Protein AF-A0A6L3XNY4-F1 (afdb_monomer_lite)

Radius of gyration: 24.45 Å; chains: 1; bounding box: 62×30×66 Å

Foldseek 3Di:
DDPPDDDDDPVQDWAFLLVAAWDKDDDADDDDDDADPVPRHGDDDPDDQDFIWTPGPDPLDHTDTDVQWHWHADPPPRTIFIWHADPVVRDTDGDTGGNVVSVVVVCVVPPPVVVVVVVVVVVVVVVVVCVVVVPDD

Organism: NCBI:txid158836

Structure (mmCIF, N/CA/C/O backbone):
data_AF-A0A6L3XNY4-F1
#
_entry.id   AF-A0A6L3XNY4-F1
#
loop_
_atom_site.group_PDB
_atom_site.id
_atom_site.type_symbol
_atom_site.label_atom_id
_atom_site.label_alt_id
_atom_site.label_comp_id
_atom_site.label_asym_id
_atom_site.label_entity_id
_atom_site.label_seq_id
_atom_site.pdbx_PDB_ins_code
_atom_site.Cartn_x
_atom_site.Cartn_y
_atom_site.Cartn_z
_atom_site.occupancy
_atom_site.B_iso_or_equiv
_atom_site.auth_seq_id
_atom_site.auth_comp_id
_atom_site.auth_asym_id
_atom_site.auth_atom_id
_atom_site.pdbx_PDB_model_num
ATOM 1 N N . SER A 1 1 ? -35.711 -2.858 26.129 1.00 48.03 1 SER A N 1
ATOM 2 C CA . SER A 1 1 ? -35.248 -2.865 24.731 1.00 48.03 1 SER A CA 1
ATOM 3 C C . SER A 1 1 ? -33.804 -3.311 24.715 1.00 48.03 1 SER A C 1
ATOM 5 O O . SER A 1 1 ? -32.953 -2.582 25.210 1.00 48.03 1 SER A O 1
ATOM 7 N N . GLN A 1 2 ? -33.552 -4.543 24.286 1.00 45.06 2 GLN A N 1
ATOM 8 C CA . GLN A 1 2 ? -32.208 -5.102 24.184 1.00 45.06 2 GLN A CA 1
ATOM 9 C C . GLN A 1 2 ? -31.669 -4.698 22.804 1.00 45.06 2 GLN A C 1
ATOM 11 O O . GLN A 1 2 ? -32.363 -4.828 21.798 1.00 45.06 2 GLN A O 1
ATOM 16 N N . LEU A 1 3 ? -30.521 -4.022 22.780 1.00 52.75 3 LEU A N 1
ATOM 17 C CA . LEU A 1 3 ? -29.860 -3.633 21.535 1.00 52.75 3 LEU A CA 1
ATOM 18 C C . LEU A 1 3 ? -29.225 -4.896 20.953 1.00 52.75 3 LEU A C 1
ATOM 20 O O . LEU A 1 3 ? -28.124 -5.259 21.351 1.00 52.75 3 LEU A O 1
ATOM 24 N N . ASP A 1 4 ? -29.938 -5.567 20.052 1.00 51.75 4 ASP A N 1
ATOM 25 C CA . ASP A 1 4 ? -29.515 -6.878 19.542 1.00 51.75 4 ASP A CA 1
ATOM 26 C C . ASP A 1 4 ? -28.561 -6.784 18.343 1.00 51.75 4 ASP A C 1
ATOM 28 O O . ASP A 1 4 ? -27.935 -7.774 17.975 1.00 51.75 4 ASP A O 1
ATOM 32 N N . ASN A 1 5 ? -28.425 -5.609 17.714 1.00 49.47 5 ASN A N 1
ATOM 33 C CA . ASN A 1 5 ? -27.478 -5.441 16.616 1.00 49.47 5 ASN A CA 1
ATOM 34 C C . ASN A 1 5 ? -27.009 -3.993 16.440 1.00 49.47 5 ASN A C 1
ATOM 36 O O . ASN A 1 5 ? -27.815 -3.062 16.379 1.00 49.47 5 ASN A O 1
ATOM 40 N N . PHE A 1 6 ? -25.694 -3.818 16.315 1.00 57.28 6 PHE A N 1
ATOM 41 C CA . PHE A 1 6 ? -25.040 -2.531 16.105 1.00 57.28 6 PHE A CA 1
ATOM 42 C C . PHE A 1 6 ? -24.096 -2.628 14.911 1.00 57.28 6 PHE A C 1
ATOM 44 O O . PHE A 1 6 ? -23.198 -3.464 14.881 1.00 57.28 6 PHE A O 1
ATOM 51 N N . ARG A 1 7 ? -24.304 -1.769 13.910 1.00 57.47 7 ARG A N 1
ATOM 52 C CA . ARG A 1 7 ? -23.517 -1.769 12.674 1.00 57.47 7 ARG A CA 1
ATOM 53 C C . ARG A 1 7 ? -22.712 -0.479 12.599 1.00 57.47 7 ARG A C 1
ATOM 55 O O . ARG A 1 7 ? -23.252 0.562 12.235 1.00 57.47 7 ARG A O 1
ATOM 62 N N . LEU A 1 8 ? -21.429 -0.548 12.952 1.00 61.09 8 LEU A N 1
ATOM 63 C CA . LEU A 1 8 ? -20.517 0.589 12.848 1.00 61.09 8 LEU A CA 1
ATOM 64 C C . LEU A 1 8 ? -19.732 0.528 11.531 1.00 61.09 8 LEU A C 1
ATOM 66 O O . LEU A 1 8 ? -19.120 -0.488 11.207 1.00 61.09 8 LEU A O 1
ATOM 70 N N . TRP A 1 9 ? -19.742 1.618 10.761 1.00 61.66 9 TRP A N 1
ATOM 71 C CA . TRP A 1 9 ? -18.920 1.745 9.558 1.00 61.66 9 TRP A CA 1
ATOM 72 C C . TRP A 1 9 ? -17.696 2.613 9.845 1.00 61.66 9 TRP A C 1
ATOM 74 O O . TRP A 1 9 ? -17.814 3.808 10.093 1.00 61.66 9 TRP A O 1
ATOM 84 N N . PHE A 1 10 ? -16.511 2.007 9.792 1.00 64.12 10 PHE A N 1
ATOM 85 C CA . PHE A 1 10 ? -15.246 2.657 10.150 1.00 64.12 10 PHE A CA 1
ATOM 86 C C . PHE A 1 10 ? -14.551 3.382 8.981 1.00 64.12 10 PHE A C 1
ATOM 88 O O . PHE A 1 10 ? -13.445 3.887 9.149 1.00 64.12 10 PHE A O 1
ATOM 95 N N . GLY A 1 11 ? -15.143 3.406 7.778 1.00 63.53 11 GLY A N 1
ATOM 96 C CA . GLY A 1 11 ? -14.507 4.018 6.600 1.00 63.53 11 GLY A CA 1
ATOM 97 C C . GLY A 1 11 ? -13.170 3.368 6.204 1.00 63.53 11 GLY A C 1
ATOM 98 O O . GLY A 1 11 ? -12.302 4.032 5.637 1.00 63.53 11 GLY A O 1
ATOM 99 N N . LEU A 1 12 ? -12.988 2.082 6.528 1.00 70.44 12 LEU A N 1
ATOM 100 C CA . LEU A 1 12 ? -11.756 1.322 6.298 1.00 70.44 12 LEU A CA 1
ATOM 101 C C . LEU A 1 12 ? -11.624 0.952 4.816 1.00 70.44 12 LEU A C 1
ATOM 103 O O . LEU A 1 12 ? -11.903 -0.169 4.403 1.00 70.44 12 LEU A O 1
ATOM 107 N N . ASN A 1 13 ? -11.235 1.931 4.008 1.00 81.81 13 ASN A N 1
ATOM 108 C CA . ASN A 1 13 ? -10.884 1.722 2.610 1.00 81.81 13 ASN A CA 1
ATOM 109 C C . ASN A 1 13 ? -9.467 1.154 2.491 1.00 81.81 13 ASN A C 1
ATOM 111 O O . ASN A 1 13 ? -8.639 1.314 3.391 1.00 81.81 13 ASN A O 1
ATOM 115 N N . ALA A 1 14 ? -9.162 0.557 1.339 1.00 88.12 14 ALA A N 1
ATOM 116 C CA . ALA A 1 14 ? -7.799 0.161 1.024 1.00 88.12 14 ALA A CA 1
ATOM 117 C C . ALA A 1 14 ? -6.855 1.376 1.106 1.00 88.12 14 ALA A C 1
ATOM 119 O O . ALA A 1 14 ? -7.126 2.445 0.553 1.00 88.12 14 ALA A O 1
ATOM 120 N N . ILE A 1 15 ? -5.738 1.210 1.817 1.00 91.00 15 ILE A N 1
ATOM 121 C CA . ILE A 1 15 ? -4.754 2.273 2.036 1.00 91.00 15 ILE A CA 1
ATOM 122 C C . ILE A 1 15 ? -3.549 2.038 1.137 1.00 91.00 15 ILE A C 1
ATOM 124 O O . ILE A 1 15 ? -3.056 0.921 0.979 1.00 91.00 15 ILE A O 1
ATOM 128 N N . LYS A 1 16 ? -3.017 3.116 0.568 1.00 93.50 16 LYS A N 1
ATOM 129 C CA . LYS A 1 16 ? -1.801 3.065 -0.241 1.00 93.50 16 LYS A CA 1
ATOM 130 C C . LYS A 1 16 ? -0.605 2.629 0.594 1.00 93.50 16 LYS A C 1
ATOM 132 O O . LYS A 1 16 ? -0.401 3.096 1.712 1.00 93.50 16 LYS A O 1
ATOM 137 N N . VAL A 1 17 ? 0.275 1.825 0.003 1.00 94.25 17 VAL A N 1
ATOM 138 C CA . VAL A 1 17 ? 1.474 1.302 0.686 1.00 94.25 17 VAL A CA 1
ATOM 139 C C . VAL A 1 17 ? 2.342 2.412 1.292 1.00 94.25 17 VAL A C 1
ATOM 141 O O . VAL A 1 17 ? 2.913 2.229 2.362 1.00 94.25 17 VAL A O 1
ATOM 144 N N . LYS A 1 18 ? 2.431 3.578 0.638 1.00 93.62 18 LYS A N 1
ATOM 145 C CA . LYS A 1 18 ? 3.208 4.725 1.136 1.00 93.62 18 LYS A CA 1
ATOM 146 C C . LYS A 1 18 ? 2.687 5.288 2.463 1.00 93.62 18 LYS A C 1
ATOM 148 O O . LYS A 1 18 ? 3.467 5.886 3.199 1.00 93.62 18 LYS A O 1
ATOM 153 N N . ASP A 1 19 ? 1.394 5.136 2.738 1.00 92.44 19 ASP A N 1
ATOM 154 C CA . ASP A 1 19 ? 0.722 5.721 3.900 1.00 92.44 19 ASP A CA 1
ATOM 155 C C . ASP A 1 19 ? 0.739 4.769 5.102 1.00 92.44 19 ASP A C 1
ATOM 157 O O . ASP A 1 19 ? 0.603 5.202 6.245 1.00 92.44 19 ASP A O 1
ATOM 161 N N . LEU A 1 20 ? 1.031 3.488 4.864 1.00 92.06 20 LEU A N 1
ATOM 162 C CA . LEU A 1 20 ? 1.238 2.495 5.908 1.00 92.06 20 LEU A CA 1
ATOM 163 C C . LEU A 1 20 ? 2.664 2.541 6.471 1.00 92.06 20 LEU A C 1
ATOM 165 O O . LEU A 1 20 ? 3.655 2.718 5.759 1.00 92.06 20 LEU A O 1
ATOM 169 N N . LYS A 1 21 ? 2.787 2.314 7.783 1.00 93.62 21 LYS A N 1
ATOM 170 C CA . LYS A 1 21 ? 4.091 2.172 8.442 1.00 93.62 21 LYS A CA 1
ATOM 171 C C . LYS A 1 21 ? 4.671 0.783 8.174 1.00 93.62 21 LYS A C 1
ATOM 173 O O . LYS A 1 21 ? 4.101 -0.234 8.564 1.00 93.62 21 LYS A O 1
ATOM 178 N N . GLY A 1 22 ? 5.853 0.744 7.571 1.00 94.56 22 GLY A N 1
ATOM 179 C CA . GLY A 1 22 ? 6.563 -0.496 7.279 1.00 94.56 22 GLY A CA 1
ATOM 180 C C . GLY A 1 22 ? 7.785 -0.269 6.399 1.00 94.56 22 GLY A C 1
ATOM 181 O O . GLY A 1 22 ? 8.240 0.861 6.206 1.00 94.56 22 GLY A O 1
ATOM 182 N N . ARG A 1 23 ? 8.316 -1.360 5.854 1.00 95.00 23 ARG A N 1
ATOM 183 C CA . ARG A 1 23 ? 9.457 -1.380 4.943 1.00 95.00 23 ARG A CA 1
ATOM 184 C C . ARG A 1 23 ? 9.005 -1.796 3.549 1.00 95.00 23 ARG A C 1
ATOM 186 O O . ARG A 1 23 ? 8.395 -2.842 3.374 1.00 95.00 23 ARG A O 1
ATOM 193 N N . ILE A 1 24 ? 9.364 -1.000 2.544 1.00 94.56 24 ILE A N 1
ATOM 194 C CA . ILE A 1 24 ? 9.209 -1.374 1.133 1.00 94.56 24 ILE A CA 1
ATOM 195 C C . ILE A 1 24 ? 10.477 -2.103 0.674 1.00 94.56 24 ILE A C 1
ATOM 197 O O . ILE A 1 24 ? 11.594 -1.585 0.816 1.00 94.56 24 ILE A O 1
ATOM 201 N N . ASN A 1 25 ? 10.297 -3.290 0.106 1.00 91.19 25 ASN A N 1
ATOM 202 C CA . ASN A 1 25 ? 11.351 -4.164 -0.401 1.00 91.19 25 ASN A CA 1
ATOM 203 C C . ASN A 1 25 ? 11.459 -4.029 -1.928 1.00 91.19 25 ASN A C 1
ATOM 205 O O . ASN A 1 25 ? 10.454 -3.851 -2.614 1.00 91.19 25 ASN A O 1
ATOM 209 N N . GLY A 1 26 ? 12.686 -4.093 -2.451 1.00 86.56 26 GLY A N 1
ATOM 210 C CA . GLY A 1 26 ? 13.003 -3.861 -3.867 1.00 86.56 26 GLY A CA 1
ATOM 211 C C . GLY A 1 26 ? 13.757 -2.549 -4.108 1.00 86.56 26 GLY A C 1
ATOM 212 O O . GLY A 1 26 ? 13.959 -1.751 -3.188 1.00 86.56 26 GLY A O 1
ATOM 213 N N . ARG A 1 27 ? 14.205 -2.303 -5.340 1.00 82.31 27 ARG A N 1
ATOM 214 C CA . ARG A 1 27 ? 15.023 -1.124 -5.681 1.00 82.31 27 ARG A CA 1
ATOM 215 C C . ARG A 1 27 ? 14.235 -0.116 -6.510 1.00 82.31 27 ARG A C 1
ATOM 217 O O . ARG A 1 27 ? 13.531 -0.489 -7.441 1.00 82.31 27 ARG A O 1
ATOM 224 N N . VAL A 1 28 ? 14.389 1.172 -6.183 1.00 84.50 28 VAL A N 1
ATOM 225 C CA . VAL A 1 28 ? 13.919 2.246 -7.071 1.00 84.50 28 VAL A CA 1
ATOM 226 C C . VAL A 1 28 ? 14.774 2.197 -8.326 1.00 84.50 28 VAL A C 1
ATOM 228 O O . VAL A 1 28 ? 16.002 2.246 -8.240 1.00 84.50 28 VAL A O 1
ATOM 231 N N . ARG A 1 29 ? 14.134 2.085 -9.486 1.00 76.69 29 ARG A N 1
ATOM 232 C CA . ARG A 1 29 ? 14.863 1.987 -10.748 1.00 76.69 29 ARG A CA 1
ATOM 233 C C . ARG A 1 29 ? 15.284 3.364 -11.254 1.00 76.69 29 ARG A C 1
ATOM 235 O O . ARG A 1 29 ? 14.479 4.296 -11.210 1.00 76.69 29 ARG A O 1
ATOM 242 N N . PRO A 1 30 ? 16.519 3.497 -11.761 1.00 79.38 30 PRO A N 1
ATOM 243 C CA . PRO A 1 30 ? 16.966 4.737 -12.369 1.00 79.38 30 PRO A CA 1
ATOM 244 C C . PRO A 1 30 ? 16.198 5.013 -13.665 1.00 79.38 30 PRO A C 1
ATOM 246 O O . PRO A 1 30 ? 15.730 4.099 -14.352 1.00 79.38 30 PRO A O 1
ATOM 249 N N . HIS A 1 31 ? 16.100 6.293 -14.013 1.00 80.50 31 HIS A N 1
ATOM 250 C CA . HIS A 1 31 ? 15.524 6.711 -15.282 1.00 80.50 31 HIS A CA 1
ATOM 251 C C . HIS A 1 31 ? 16.360 6.172 -16.455 1.00 80.50 31 HIS A C 1
ATOM 253 O O . HIS A 1 31 ? 17.585 6.286 -16.472 1.00 80.50 31 HIS A O 1
ATOM 259 N N . HIS A 1 32 ? 15.698 5.579 -17.448 1.00 83.75 32 HIS A N 1
ATOM 260 C CA . HIS A 1 32 ? 16.363 5.023 -18.621 1.00 83.75 32 HIS A CA 1
ATOM 261 C C . HIS A 1 32 ? 16.800 6.125 -19.592 1.00 83.75 32 HIS A C 1
ATOM 263 O O . HIS A 1 32 ? 15.992 6.958 -19.992 1.00 83.75 32 HIS A O 1
ATOM 269 N N . THR A 1 33 ? 18.059 6.086 -20.027 1.00 88.12 33 THR A N 1
ATOM 270 C CA . THR A 1 33 ? 18.629 7.093 -20.935 1.00 88.12 33 THR A CA 1
ATOM 271 C C . THR A 1 33 ? 19.159 6.526 -22.251 1.00 88.12 33 THR A C 1
ATOM 273 O O . THR A 1 33 ? 19.668 7.295 -23.064 1.00 88.12 33 THR A O 1
ATOM 276 N N . ARG A 1 34 ? 19.058 5.209 -22.500 1.00 88.62 34 ARG A N 1
ATOM 277 C CA . ARG A 1 34 ? 19.663 4.630 -23.711 1.00 88.62 34 ARG A CA 1
ATOM 278 C C . ARG A 1 34 ? 18.880 5.042 -24.951 1.00 88.62 34 ARG A C 1
ATOM 28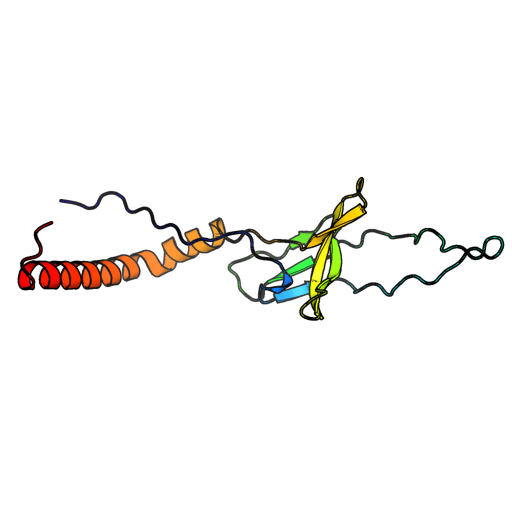0 O O . ARG A 1 34 ? 17.648 5.058 -24.972 1.00 88.62 34 ARG A O 1
ATOM 287 N N . ARG A 1 35 ? 19.633 5.336 -26.001 1.00 92.38 35 ARG A N 1
ATOM 288 C CA . ARG A 1 35 ? 19.123 5.742 -27.304 1.00 92.38 35 ARG A CA 1
ATOM 289 C C . ARG A 1 35 ? 19.675 4.820 -28.378 1.00 92.38 35 ARG A C 1
ATOM 291 O O . ARG A 1 35 ? 20.749 4.241 -28.217 1.00 92.38 35 ARG A O 1
ATOM 298 N N . ASP A 1 36 ? 18.907 4.666 -29.440 1.00 92.56 36 ASP A N 1
ATOM 299 C CA . ASP A 1 36 ? 19.325 3.984 -30.654 1.00 92.56 36 ASP A CA 1
ATOM 300 C C . ASP A 1 36 ? 20.395 4.837 -31.343 1.00 92.56 36 ASP A C 1
ATOM 302 O O . ASP A 1 36 ? 20.212 6.042 -31.518 1.00 92.56 36 ASP A O 1
ATOM 306 N N . LYS A 1 37 ? 21.522 4.219 -31.705 1.00 92.62 37 LYS A N 1
ATOM 307 C CA . LYS A 1 37 ? 22.653 4.914 -32.333 1.00 92.62 37 LYS A CA 1
ATOM 308 C C . LYS A 1 37 ? 22.319 5.429 -33.734 1.00 92.62 37 LYS A C 1
ATOM 310 O O . LYS A 1 37 ? 22.910 6.412 -34.157 1.00 92.62 37 LYS A O 1
ATOM 315 N N . SER A 1 38 ? 21.396 4.772 -34.433 1.00 93.31 38 SER A N 1
ATOM 316 C CA . SER A 1 38 ? 21.022 5.121 -35.806 1.00 93.31 38 SER A CA 1
ATOM 317 C C . SER A 1 38 ? 19.947 6.209 -35.859 1.00 93.31 38 SER A C 1
ATOM 319 O O . SER A 1 38 ? 20.052 7.147 -36.641 1.00 93.31 38 SER A O 1
ATOM 321 N N . THR A 1 39 ? 18.929 6.121 -34.997 1.00 92.19 39 THR A N 1
ATOM 322 C CA . THR A 1 39 ? 17.767 7.027 -35.026 1.00 92.19 39 THR A CA 1
ATOM 323 C C . THR A 1 39 ? 17.796 8.115 -33.951 1.00 92.19 39 THR A C 1
ATOM 325 O O . THR A 1 39 ? 16.959 9.017 -33.966 1.00 92.19 39 THR A O 1
ATOM 328 N N . GLY A 1 40 ? 18.691 8.020 -32.960 1.00 91.25 40 GLY A N 1
ATOM 329 C CA . GLY A 1 40 ? 18.758 8.931 -31.809 1.00 91.25 40 GLY A CA 1
ATOM 330 C C . GLY A 1 40 ? 17.557 8.849 -30.850 1.00 91.25 40 GLY A C 1
ATOM 331 O O . GLY A 1 40 ? 17.534 9.527 -29.813 1.00 91.25 40 GLY A O 1
ATOM 332 N N . ARG A 1 41 ? 16.551 8.019 -31.158 1.00 91.56 41 ARG A N 1
ATOM 333 C CA . ARG A 1 41 ? 15.330 7.837 -30.358 1.00 91.56 41 ARG A CA 1
ATOM 334 C C . ARG A 1 41 ? 15.604 6.970 -29.132 1.00 91.56 41 ARG A C 1
ATOM 336 O O . ARG A 1 41 ? 16.501 6.132 -29.134 1.00 91.56 41 ARG A O 1
ATOM 343 N N . TYR A 1 42 ? 14.817 7.152 -28.073 1.00 89.75 42 TYR A N 1
ATOM 344 C CA . TYR A 1 42 ? 14.884 6.275 -26.902 1.00 89.75 42 TYR A CA 1
ATOM 345 C C . TYR A 1 42 ? 14.500 4.843 -27.277 1.00 89.75 42 TYR A C 1
ATOM 347 O O . TYR A 1 42 ? 13.455 4.618 -27.890 1.00 89.75 42 TYR A O 1
ATOM 355 N N . ILE A 1 43 ? 15.323 3.875 -26.869 1.00 88.81 43 ILE A N 1
ATOM 356 C CA . ILE A 1 43 ? 14.983 2.459 -27.036 1.00 88.81 43 ILE A CA 1
ATOM 357 C C . ILE A 1 43 ? 14.034 2.006 -25.930 1.00 88.81 43 ILE A C 1
ATOM 359 O O . ILE A 1 43 ? 13.987 2.571 -24.835 1.00 88.81 43 ILE A O 1
ATOM 363 N N . LYS A 1 44 ? 13.270 0.943 -26.196 1.00 81.75 44 LYS A N 1
ATOM 364 C CA . LYS A 1 44 ? 12.451 0.314 -25.158 1.00 81.75 44 LYS A CA 1
ATOM 365 C C . LYS A 1 44 ? 13.369 -0.203 -24.049 1.00 81.75 44 LYS A C 1
ATOM 367 O O . LYS A 1 44 ? 14.237 -1.043 -24.284 1.00 81.75 44 LYS A O 1
ATOM 372 N N . ALA A 1 45 ? 13.153 0.275 -22.827 1.00 77.12 45 ALA A N 1
ATOM 373 C CA . ALA A 1 45 ? 13.822 -0.277 -21.660 1.00 77.12 45 ALA A CA 1
ATOM 374 C C . ALA A 1 45 ? 13.419 -1.752 -21.495 1.00 77.12 45 ALA A C 1
ATOM 376 O O . ALA A 1 45 ? 12.230 -2.052 -21.374 1.00 77.12 45 ALA A O 1
ATOM 377 N N . ARG A 1 46 ? 14.396 -2.667 -21.456 1.00 70.56 46 ARG A N 1
ATOM 378 C CA . ARG A 1 46 ? 14.163 -4.040 -20.985 1.00 70.56 46 ARG A CA 1
ATOM 379 C C . ARG A 1 46 ? 13.904 -3.971 -19.483 1.00 70.56 46 ARG A C 1
ATOM 381 O O . ARG A 1 46 ? 14.816 -3.670 -18.718 1.00 70.56 46 ARG A O 1
ATOM 388 N N . ARG A 1 47 ? 12.654 -4.180 -19.078 1.00 66.62 47 ARG A N 1
ATOM 389 C CA . ARG A 1 47 ? 12.251 -4.228 -17.670 1.00 66.62 47 ARG A CA 1
ATOM 390 C C . ARG A 1 47 ? 11.983 -5.685 -17.311 1.00 66.62 47 ARG A C 1
ATOM 392 O O . ARG A 1 47 ? 11.072 -6.272 -17.876 1.00 66.62 47 ARG A O 1
ATOM 399 N N . GLN A 1 48 ? 12.760 -6.259 -16.399 1.00 64.06 48 GLN A N 1
ATOM 400 C CA . GLN A 1 48 ? 12.337 -7.471 -15.689 1.00 64.06 48 GLN A CA 1
ATOM 401 C C . GLN A 1 48 ? 11.397 -7.042 -14.566 1.00 64.06 48 GLN A C 1
ATOM 403 O O . GLN A 1 48 ? 11.722 -6.087 -13.867 1.00 64.06 48 GLN A O 1
ATOM 408 N N . ALA A 1 49 ? 10.243 -7.671 -14.387 1.00 61.47 49 ALA A N 1
ATOM 409 C CA . ALA A 1 49 ? 9.449 -7.433 -13.186 1.00 61.47 49 ALA A CA 1
ATOM 410 C C . ALA A 1 49 ? 10.243 -7.979 -11.986 1.00 61.47 49 ALA A C 1
ATOM 412 O O . ALA A 1 49 ? 10.507 -9.173 -11.908 1.00 61.47 49 ALA A O 1
ATOM 413 N N . GLU A 1 50 ? 10.709 -7.102 -11.099 1.00 66.94 50 GLU A N 1
ATOM 414 C CA . GLU A 1 50 ? 11.141 -7.527 -9.766 1.00 66.94 50 GLU A CA 1
ATOM 415 C C . GLU A 1 50 ? 9.926 -7.357 -8.873 1.00 66.94 50 GLU A C 1
ATOM 417 O O . GLU A 1 50 ? 9.422 -6.242 -8.786 1.00 66.94 50 GLU A O 1
ATOM 422 N N . ASN A 1 51 ? 9.454 -8.426 -8.236 1.00 77.69 51 ASN A N 1
ATOM 423 C CA . ASN A 1 51 ? 8.282 -8.360 -7.367 1.00 77.69 51 ASN A CA 1
ATOM 424 C C . ASN A 1 51 ? 8.570 -7.427 -6.181 1.00 77.69 51 ASN A C 1
ATOM 426 O O . ASN A 1 51 ? 9.220 -7.814 -5.206 1.00 77.69 51 ASN A O 1
ATOM 430 N N . ALA A 1 52 ? 8.117 -6.175 -6.275 1.00 91.38 52 ALA A N 1
ATOM 431 C CA . ALA A 1 52 ? 8.202 -5.225 -5.176 1.00 91.38 52 ALA A CA 1
ATOM 432 C C . ALA A 1 52 ? 7.382 -5.739 -3.986 1.00 91.38 52 ALA A C 1
ATOM 434 O O . ALA A 1 52 ? 6.307 -6.314 -4.155 1.00 91.38 52 ALA A O 1
ATOM 435 N N . GLY A 1 53 ? 7.886 -5.524 -2.773 1.00 93.62 53 GLY A N 1
ATOM 436 C CA . GLY A 1 53 ? 7.256 -6.035 -1.559 1.00 93.62 53 GLY A CA 1
ATOM 437 C C . GLY A 1 53 ? 7.010 -4.963 -0.514 1.00 93.62 53 GLY A C 1
ATOM 438 O O . GLY A 1 53 ? 7.630 -3.898 -0.529 1.00 93.62 53 GLY A O 1
ATOM 439 N N . PHE A 1 54 ? 6.132 -5.274 0.429 1.00 95.88 54 PHE A N 1
ATOM 440 C CA . PHE A 1 54 ? 5.894 -4.477 1.620 1.00 95.88 54 PHE A CA 1
ATOM 441 C C . PHE A 1 54 ? 5.860 -5.373 2.855 1.00 95.88 54 PHE A C 1
ATOM 443 O 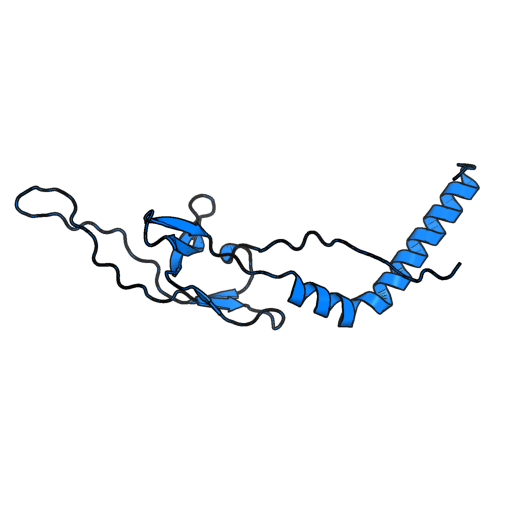O . PHE A 1 54 ? 5.129 -6.361 2.903 1.00 95.88 54 PHE A O 1
ATOM 450 N N . THR A 1 55 ? 6.652 -5.004 3.855 1.00 96.31 55 THR A N 1
ATOM 451 C CA . THR A 1 55 ? 6.686 -5.624 5.177 1.00 96.31 55 THR A CA 1
ATOM 452 C C . THR A 1 55 ? 6.150 -4.602 6.183 1.00 96.31 55 THR A C 1
ATOM 454 O O . THR A 1 55 ? 6.850 -3.625 6.466 1.00 96.31 55 THR A O 1
ATOM 457 N N . PRO A 1 56 ? 4.921 -4.760 6.696 1.00 95.75 56 PRO A N 1
ATOM 458 C CA . PRO A 1 56 ? 4.358 -3.853 7.694 1.00 95.75 56 PRO A CA 1
ATOM 459 C C . PRO A 1 56 ? 5.163 -3.896 9.000 1.00 95.75 56 PRO A C 1
ATOM 461 O O . PRO A 1 56 ? 5.830 -4.884 9.301 1.00 95.75 56 PRO A O 1
ATOM 464 N N . LYS A 1 57 ? 5.129 -2.800 9.769 1.00 95.31 57 LYS A N 1
ATOM 465 C CA . LYS A 1 57 ? 5.808 -2.735 11.077 1.00 95.31 57 LYS A CA 1
ATOM 466 C C . LYS A 1 57 ? 5.026 -3.464 12.181 1.00 95.31 57 LYS A C 1
ATOM 468 O O . LYS A 1 57 ? 5.642 -3.979 13.105 1.00 95.31 57 LYS A O 1
ATOM 473 N N . GLY A 1 58 ? 3.695 -3.434 12.114 1.00 90.12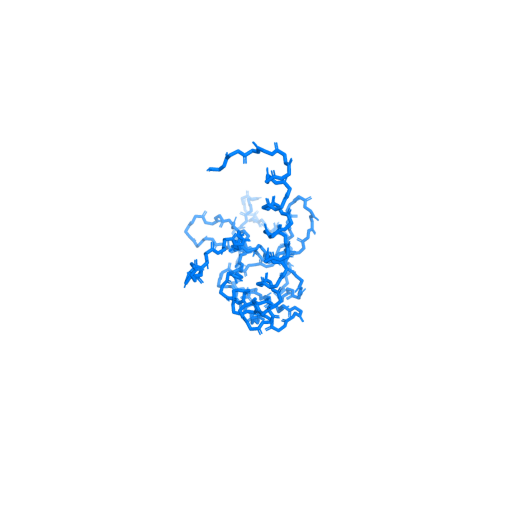 58 GLY A N 1
ATOM 474 C CA . GLY A 1 58 ? 2.809 -4.092 13.077 1.00 90.12 58 GLY A CA 1
ATOM 475 C C . GLY A 1 58 ? 2.404 -5.498 12.635 1.00 90.12 58 GLY A C 1
ATOM 476 O O . GLY A 1 58 ? 2.556 -5.842 11.465 1.00 90.12 58 GLY A O 1
ATOM 477 N N . SER A 1 59 ? 1.853 -6.275 13.568 1.00 88.69 59 SER A N 1
ATOM 478 C CA . SER A 1 59 ?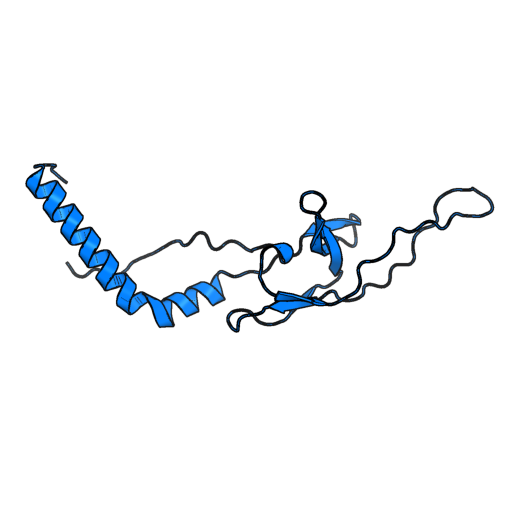 1.373 -7.649 13.351 1.00 88.69 59 SER A CA 1
ATOM 479 C C . SER A 1 59 ? 0.011 -7.739 12.658 1.00 88.69 59 SER A C 1
ATOM 481 O O . SER A 1 59 ? -0.327 -8.795 12.142 1.00 88.69 59 SER A O 1
ATOM 483 N N . LEU A 1 60 ? -0.751 -6.640 12.621 1.00 88.25 60 LEU A N 1
ATOM 484 C CA . LEU A 1 60 ? -2.100 -6.594 12.047 1.00 88.25 60 LEU A CA 1
ATOM 485 C C . LEU A 1 60 ? -2.137 -7.001 10.563 1.00 88.25 60 LEU A C 1
ATOM 487 O O . LEU A 1 60 ? -3.100 -7.587 10.090 1.00 88.25 60 LEU A O 1
ATOM 491 N N . LEU A 1 61 ? -1.095 -6.659 9.807 1.00 92.00 61 LEU A N 1
ATOM 492 C CA . LEU A 1 61 ? -1.021 -6.929 8.375 1.00 92.00 61 LEU A CA 1
ATOM 493 C C . LEU A 1 61 ? 0.106 -7.921 8.107 1.00 92.00 61 LEU A C 1
ATOM 495 O O . LEU A 1 61 ? 1.182 -7.823 8.693 1.00 92.00 61 LEU A O 1
ATOM 499 N N . SER A 1 62 ? -0.099 -8.832 7.160 1.00 92.62 62 SER A N 1
ATOM 500 C CA . SER A 1 62 ? 0.963 -9.736 6.717 1.00 92.62 62 SER A CA 1
ATOM 501 C C . SER A 1 62 ? 1.860 -9.079 5.658 1.00 92.62 62 SER A C 1
ATOM 503 O O . SER A 1 62 ? 1.373 -8.298 4.824 1.00 92.62 62 SER A O 1
ATOM 505 N N . PRO A 1 63 ? 3.169 -9.398 5.640 1.00 94.69 63 PRO A N 1
ATOM 506 C CA . PRO A 1 63 ? 4.048 -9.036 4.536 1.00 94.69 63 PRO A CA 1
ATOM 507 C C . PRO A 1 63 ? 3.506 -9.565 3.208 1.00 94.69 63 PRO A C 1
ATOM 509 O O . PRO A 1 63 ? 3.008 -10.686 3.139 1.00 94.69 63 PRO A O 1
ATOM 512 N N . ARG A 1 64 ? 3.621 -8.771 2.141 1.00 93.62 64 ARG A N 1
ATOM 513 C CA . ARG A 1 64 ? 3.132 -9.160 0.812 1.00 93.62 64 ARG A CA 1
ATOM 514 C C . ARG A 1 64 ? 4.039 -8.673 -0.304 1.00 93.62 64 ARG A C 1
ATOM 516 O O . ARG A 1 64 ? 4.797 -7.715 -0.140 1.00 93.62 64 ARG A O 1
ATOM 523 N N . THR A 1 65 ? 3.933 -9.330 -1.450 1.00 94.06 65 THR A N 1
ATOM 524 C CA . THR A 1 65 ? 4.543 -8.886 -2.705 1.00 94.06 65 THR A CA 1
ATOM 525 C C . THR A 1 65 ? 3.457 -8.455 -3.680 1.00 94.06 65 THR A C 1
ATOM 527 O O . THR A 1 65 ? 2.301 -8.851 -3.545 1.00 94.06 65 THR A O 1
ATOM 530 N N . PHE A 1 66 ? 3.819 -7.589 -4.618 1.00 91.50 66 PHE A N 1
ATOM 531 C CA . PHE A 1 66 ? 2.912 -7.066 -5.628 1.00 91.50 66 PHE A CA 1
ATOM 532 C C . PHE A 1 66 ? 3.376 -7.546 -6.996 1.00 91.50 66 PHE A C 1
ATOM 534 O O . PHE A 1 66 ? 4.478 -7.211 -7.442 1.00 91.50 66 PHE A O 1
ATOM 541 N N . GLU A 1 67 ? 2.528 -8.323 -7.660 1.00 88.31 67 GLU A N 1
ATOM 542 C CA . GLU A 1 67 ? 2.759 -8.745 -9.036 1.00 88.31 67 GLU A CA 1
ATOM 543 C C . GLU A 1 67 ? 2.824 -7.519 -9.955 1.00 88.31 67 GLU A C 1
ATOM 545 O O . GLU A 1 67 ? 2.050 -6.570 -9.802 1.00 88.31 67 GLU A O 1
ATOM 550 N N . ASN A 1 68 ? 3.791 -7.503 -10.878 1.00 86.81 68 ASN A N 1
ATOM 551 C CA . ASN A 1 68 ? 4.076 -6.345 -11.736 1.00 86.81 68 ASN A CA 1
ATOM 552 C C . ASN A 1 68 ? 4.326 -5.039 -10.948 1.00 86.81 68 ASN A C 1
ATOM 554 O O . ASN A 1 68 ? 4.170 -3.932 -11.478 1.00 86.81 68 ASN A O 1
ATOM 558 N N . GLY A 1 69 ? 4.704 -5.168 -9.673 1.00 88.56 69 GLY A N 1
ATOM 559 C CA . GLY A 1 69 ? 5.003 -4.063 -8.779 1.00 88.56 69 GLY A CA 1
ATOM 560 C C . GLY A 1 69 ? 6.420 -3.543 -8.983 1.00 88.56 69 GLY A C 1
ATOM 561 O O . GLY A 1 69 ? 7.380 -4.300 -8.945 1.00 88.56 69 GLY A O 1
ATOM 562 N N . GLU A 1 70 ? 6.577 -2.234 -9.135 1.00 90.06 70 GLU A N 1
ATOM 563 C CA . GLU A 1 70 ? 7.866 -1.547 -9.168 1.00 90.06 70 GLU A CA 1
ATOM 564 C C . GLU A 1 70 ? 7.969 -0.598 -7.964 1.00 90.06 70 GLU A C 1
ATOM 566 O O . GLU A 1 70 ? 7.002 0.066 -7.581 1.00 90.06 70 GLU A O 1
ATOM 571 N N . VAL A 1 71 ? 9.155 -0.490 -7.361 1.00 92.50 71 VAL A N 1
ATOM 572 C CA . VAL A 1 71 ? 9.391 0.516 -6.318 1.00 92.50 71 VAL A CA 1
ATOM 573 C C . VAL A 1 71 ? 9.606 1.876 -6.980 1.00 92.50 71 VAL A C 1
ATOM 575 O O . VAL A 1 71 ? 10.481 2.038 -7.832 1.00 92.50 71 VAL A O 1
ATOM 578 N N . ALA A 1 72 ? 8.844 2.874 -6.545 1.00 91.44 72 ALA A N 1
ATOM 579 C CA . ALA A 1 72 ? 8.903 4.236 -7.061 1.00 91.44 72 ALA A CA 1
ATOM 580 C C . ALA A 1 72 ? 8.886 5.264 -5.923 1.00 91.44 72 ALA A C 1
ATOM 582 O O . ALA A 1 72 ? 8.859 4.923 -4.736 1.00 91.44 72 ALA A O 1
ATOM 583 N N . ARG A 1 73 ? 8.906 6.546 -6.289 1.00 91.62 73 ARG A N 1
ATOM 584 C CA . ARG A 1 73 ? 8.595 7.649 -5.379 1.00 91.62 73 ARG A CA 1
ATOM 585 C C . ARG A 1 73 ? 7.324 8.351 -5.842 1.00 91.62 73 ARG A C 1
ATOM 587 O O . ARG A 1 73 ? 7.155 8.598 -7.036 1.00 91.62 73 ARG A O 1
ATOM 594 N N . SER A 1 74 ? 6.428 8.652 -4.907 1.00 90.12 74 SER A N 1
ATOM 595 C CA . SER A 1 74 ? 5.196 9.392 -5.176 1.00 90.12 74 SER A CA 1
ATOM 596 C C . SER A 1 74 ? 5.541 10.778 -5.719 1.00 90.12 74 SER A C 1
ATOM 598 O O . SER A 1 74 ? 6.383 11.459 -5.135 1.00 90.12 74 SER A O 1
ATOM 600 N N . ARG A 1 75 ? 4.868 11.237 -6.778 1.00 83.44 75 ARG A N 1
ATOM 601 C CA . ARG A 1 75 ? 5.185 12.535 -7.401 1.00 83.44 75 ARG A CA 1
ATOM 602 C C . ARG A 1 75 ? 4.998 13.735 -6.470 1.00 83.44 75 ARG A C 1
ATOM 604 O O . ARG A 1 75 ? 5.795 14.656 -6.530 1.00 83.44 75 ARG A O 1
ATOM 611 N N . ARG A 1 76 ? 3.946 13.726 -5.643 1.00 86.81 76 ARG A N 1
ATOM 612 C CA . ARG A 1 76 ? 3.582 14.871 -4.789 1.00 86.81 76 ARG A CA 1
ATOM 613 C C . ARG A 1 76 ? 4.443 14.968 -3.530 1.00 86.81 76 ARG A C 1
ATOM 615 O O . ARG A 1 76 ? 4.956 16.030 -3.227 1.00 86.81 76 ARG A O 1
ATOM 622 N N . GLU A 1 77 ? 4.620 13.857 -2.821 1.00 88.56 77 GLU A N 1
ATOM 623 C CA . GLU A 1 77 ? 5.264 13.850 -1.497 1.00 88.56 77 GLU A CA 1
ATOM 624 C C . GLU A 1 77 ? 6.700 13.299 -1.529 1.00 88.56 77 GLU A C 1
ATOM 626 O O . GLU A 1 77 ? 7.356 13.201 -0.498 1.00 88.56 77 GLU A O 1
ATOM 631 N N . ASN A 1 78 ? 7.191 12.863 -2.697 1.00 90.06 78 ASN A N 1
ATOM 632 C CA . ASN A 1 78 ? 8.493 12.204 -2.868 1.00 90.06 78 ASN A CA 1
ATOM 633 C C . ASN A 1 78 ? 8.736 10.990 -1.933 1.00 90.06 78 ASN A C 1
ATOM 635 O O . ASN A 1 78 ? 9.878 10.564 -1.712 1.00 90.06 78 ASN A O 1
ATOM 639 N N . ARG A 1 79 ? 7.662 10.398 -1.393 1.00 92.50 79 ARG A N 1
ATOM 640 C CA . ARG A 1 79 ? 7.703 9.234 -0.504 1.00 92.50 79 ARG A CA 1
ATOM 641 C C . ARG A 1 79 ? 7.859 7.957 -1.305 1.00 92.50 79 ARG A C 1
ATOM 643 O O . ARG A 1 79 ? 7.307 7.812 -2.393 1.00 92.50 79 ARG A O 1
ATOM 650 N N . ARG A 1 80 ? 8.625 7.015 -0.763 1.00 92.81 80 ARG A N 1
ATOM 651 C CA . ARG A 1 80 ? 8.809 5.706 -1.386 1.00 92.81 80 ARG A CA 1
ATOM 652 C C . ARG A 1 80 ? 7.481 4.950 -1.371 1.00 92.81 80 ARG A C 1
ATOM 654 O O . ARG A 1 80 ? 6.799 4.929 -0.353 1.00 92.81 80 ARG A O 1
ATOM 661 N N . THR A 1 81 ? 7.129 4.353 -2.499 1.00 94.88 81 THR A N 1
ATOM 662 C CA . THR A 1 81 ? 5.879 3.616 -2.691 1.00 94.88 81 THR A CA 1
ATOM 663 C C . THR A 1 81 ? 6.110 2.419 -3.609 1.00 94.88 81 THR A C 1
ATOM 665 O O . THR A 1 81 ? 7.184 2.281 -4.207 1.00 94.88 81 THR A O 1
ATOM 668 N N . VAL A 1 82 ? 5.099 1.567 -3.731 1.00 94.12 82 VAL A N 1
ATOM 669 C CA . VAL A 1 82 ? 5.020 0.548 -4.777 1.00 94.12 82 VAL A CA 1
ATOM 670 C C . VAL A 1 82 ? 3.990 1.010 -5.800 1.00 94.12 82 VAL A C 1
ATOM 672 O O . VAL A 1 82 ? 2.912 1.477 -5.431 1.00 94.12 82 VAL A O 1
ATOM 675 N N . VAL A 1 83 ? 4.325 0.909 -7.081 1.00 92.75 83 VAL A N 1
ATOM 676 C CA . VAL A 1 83 ? 3.387 1.130 -8.183 1.00 92.75 83 VAL A CA 1
ATOM 677 C C . VAL A 1 83 ? 3.192 -0.166 -8.944 1.00 92.75 83 VAL A C 1
ATOM 679 O O . VAL A 1 83 ? 4.157 -0.857 -9.243 1.00 92.75 83 VAL A O 1
ATOM 682 N N . ILE A 1 84 ? 1.949 -0.490 -9.264 1.00 91.50 84 ILE A N 1
ATOM 683 C CA . ILE A 1 84 ? 1.595 -1.645 -10.080 1.00 91.50 84 ILE A CA 1
ATOM 684 C C . ILE A 1 84 ? 1.409 -1.144 -11.499 1.00 91.50 84 ILE A C 1
ATOM 686 O O . ILE A 1 84 ? 0.674 -0.174 -11.737 1.00 91.50 84 ILE A O 1
ATOM 690 N N . ARG A 1 85 ? 2.105 -1.783 -12.435 1.00 87.19 85 ARG A N 1
ATOM 691 C CA . ARG A 1 85 ? 1.981 -1.466 -13.849 1.00 87.19 85 ARG A CA 1
ATOM 692 C C . ARG A 1 85 ? 1.017 -2.425 -14.522 1.00 87.19 85 ARG A C 1
ATOM 694 O O . ARG A 1 85 ? 1.193 -3.633 -14.450 1.00 87.19 85 ARG A O 1
ATOM 701 N N . ASP A 1 86 ? 0.047 -1.856 -15.217 1.00 87.50 86 ASP A N 1
ATOM 702 C CA . ASP A 1 86 ? -0.837 -2.597 -16.104 1.00 87.50 86 ASP A CA 1
ATOM 703 C C . ASP A 1 86 ? -0.026 -3.120 -17.313 1.00 87.50 86 ASP A C 1
ATOM 705 O O . ASP A 1 86 ? 0.665 -2.318 -17.963 1.00 87.50 86 ASP A O 1
ATOM 709 N N . PRO A 1 87 ? -0.044 -4.435 -17.596 1.00 83.69 87 PRO A N 1
ATOM 710 C CA . PRO A 1 87 ? 0.725 -5.021 -18.692 1.00 83.69 87 PRO A CA 1
ATOM 711 C C . PRO A 1 87 ? 0.275 -4.521 -20.074 1.00 83.69 87 PRO A C 1
ATOM 713 O O . PRO A 1 87 ? 1.130 -4.303 -20.941 1.00 83.69 87 PRO A O 1
ATOM 716 N N . ASP A 1 88 ? -1.018 -4.248 -20.254 1.00 86.19 88 ASP A N 1
ATOM 717 C CA . ASP A 1 88 ? -1.618 -3.885 -21.538 1.00 86.19 88 ASP A CA 1
ATOM 718 C C . ASP A 1 88 ? -1.518 -2.379 -21.776 1.00 86.19 88 ASP A C 1
ATOM 720 O O . ASP A 1 88 ? -0.940 -1.909 -22.763 1.00 86.19 88 ASP A O 1
ATOM 724 N N . THR A 1 89 ? -2.022 -1.586 -20.827 1.00 87.00 89 THR A N 1
ATOM 725 C CA . THR A 1 89 ? -2.095 -0.124 -20.984 1.00 87.00 89 THR A CA 1
ATOM 726 C C . THR A 1 89 ? -0.801 0.584 -20.589 1.00 87.00 89 THR A C 1
ATOM 728 O O . THR A 1 89 ? -0.617 1.771 -20.883 1.00 87.00 89 THR A O 1
ATOM 731 N N . ARG A 1 90 ? 0.116 -0.118 -19.904 1.00 81.50 90 ARG A N 1
ATOM 732 C CA . ARG A 1 90 ? 1.372 0.409 -19.336 1.00 81.50 90 ARG A CA 1
ATOM 733 C C . ARG A 1 90 ? 1.195 1.541 -18.327 1.00 81.50 90 ARG A C 1
ATOM 735 O O . ARG A 1 90 ? 2.207 2.140 -17.923 1.00 81.50 90 ARG A O 1
ATOM 742 N N . ARG A 1 91 ? -0.043 1.835 -17.923 1.00 87.81 91 ARG A N 1
ATOM 743 C CA . ARG A 1 91 ? -0.367 2.816 -16.887 1.00 87.81 91 ARG A CA 1
ATOM 744 C C . ARG A 1 91 ? 0.060 2.270 -15.530 1.00 87.81 91 ARG A C 1
ATOM 746 O O . ARG A 1 91 ? 0.087 1.065 -15.303 1.00 87.81 91 ARG A O 1
ATOM 753 N N . THR A 1 92 ? 0.451 3.172 -14.642 1.00 89.38 92 THR A N 1
ATOM 754 C CA . THR A 1 92 ? 0.886 2.826 -13.287 1.00 89.38 92 THR A CA 1
ATOM 755 C C . THR A 1 92 ? -0.128 3.341 -12.285 1.00 89.38 92 THR A C 1
ATOM 757 O O . THR A 1 92 ? -0.461 4.528 -12.329 1.00 89.38 92 THR A O 1
ATOM 760 N N . ARG A 1 93 ? -0.546 2.486 -11.355 1.00 92.38 93 ARG A N 1
ATOM 761 C CA . ARG A 1 93 ? -1.323 2.871 -10.169 1.00 92.38 93 ARG A CA 1
ATOM 762 C C . ARG A 1 93 ? -0.506 2.626 -8.909 1.00 92.38 93 ARG A C 1
ATOM 764 O O . ARG A 1 93 ? 0.369 1.766 -8.912 1.00 92.38 93 ARG A O 1
ATOM 771 N N . GLU A 1 94 ? -0.755 3.377 -7.844 1.00 93.62 94 GLU A N 1
ATOM 772 C CA . GLU A 1 94 ? -0.132 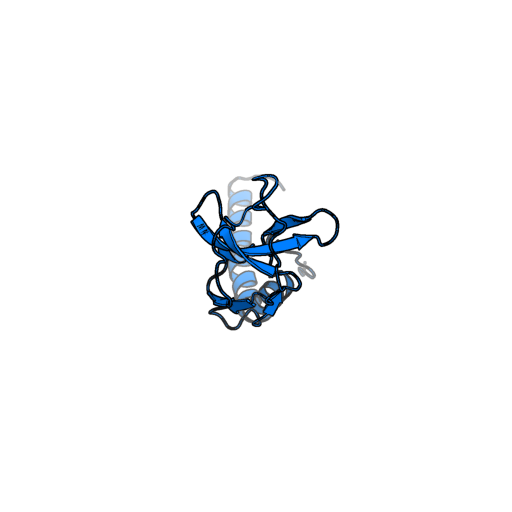3.078 -6.550 1.00 93.62 94 GLU A CA 1
ATOM 773 C C . GLU A 1 94 ? -0.718 1.774 -5.994 1.00 93.62 94 GLU A C 1
ATOM 775 O O . GLU A 1 94 ? -1.900 1.482 -6.180 1.00 93.62 94 GLU A O 1
ATOM 780 N N . ALA A 1 95 ? 0.132 0.960 -5.375 1.00 94.06 95 ALA A N 1
ATOM 781 C CA . ALA A 1 95 ? -0.298 -0.257 -4.714 1.00 94.06 95 ALA A CA 1
ATOM 782 C C . ALA A 1 95 ? -1.058 0.092 -3.434 1.00 94.06 95 ALA A C 1
ATOM 784 O O . ALA A 1 95 ? -0.652 0.977 -2.671 1.00 94.06 95 ALA A O 1
ATOM 785 N N . GLU A 1 96 ? -2.131 -0.647 -3.196 1.00 94.25 96 GLU A N 1
ATOM 786 C CA . GLU A 1 96 ? -3.011 -0.494 -2.048 1.00 94.25 96 GLU A CA 1
ATOM 787 C C . GLU A 1 96 ? -3.071 -1.806 -1.274 1.00 94.25 96 GLU A C 1
ATOM 789 O O . GLU A 1 96 ? -2.842 -2.894 -1.811 1.00 94.25 96 GLU A O 1
ATOM 794 N N . VAL A 1 97 ? -3.325 -1.674 0.016 1.00 92.56 97 VAL A N 1
ATOM 795 C CA . VAL A 1 97 ? -3.435 -2.758 0.974 1.00 92.56 97 VAL A CA 1
ATOM 796 C C . VAL A 1 97 ? -4.803 -2.639 1.607 1.00 92.56 97 VAL A C 1
ATOM 798 O O . VAL A 1 97 ? -5.119 -1.615 2.212 1.00 92.56 97 VAL A O 1
ATOM 801 N N . ASP A 1 98 ? -5.599 -3.688 1.449 1.00 90.75 98 ASP A N 1
ATOM 802 C CA . ASP A 1 98 ? -6.837 -3.813 2.195 1.00 90.75 98 ASP A CA 1
ATOM 803 C C . ASP A 1 98 ? -6.524 -3.977 3.686 1.00 90.75 98 ASP A C 1
ATOM 805 O O . ASP A 1 98 ? -5.647 -4.761 4.071 1.00 90.75 98 ASP A O 1
ATOM 809 N N . ILE A 1 99 ? -7.211 -3.172 4.487 1.00 89.06 99 ILE A N 1
ATOM 810 C CA . ILE A 1 99 ? -7.093 -3.121 5.941 1.00 89.06 99 ILE A CA 1
ATOM 811 C C . ILE A 1 99 ? -8.424 -3.412 6.631 1.00 89.06 99 ILE A C 1
ATOM 813 O O . ILE A 1 99 ? -8.432 -3.467 7.856 1.00 89.06 99 ILE A O 1
ATOM 817 N N . TYR A 1 100 ? -9.523 -3.566 5.881 1.00 87.25 100 TYR A N 1
ATOM 818 C CA . TYR A 1 100 ? -10.867 -3.653 6.447 1.00 87.25 100 TYR A CA 1
ATOM 819 C C . TYR A 1 100 ? -10.989 -4.828 7.415 1.00 87.25 100 TYR A C 1
ATOM 821 O O . TYR A 1 100 ? -11.211 -4.626 8.605 1.00 87.25 100 TYR A O 1
ATOM 829 N N . GLU A 1 101 ? -10.783 -6.042 6.912 1.00 85.56 101 GLU A N 1
ATOM 830 C CA . GLU A 1 101 ? -10.947 -7.274 7.684 1.00 85.56 101 GLU A CA 1
ATOM 831 C C . GLU A 1 101 ? -9.963 -7.363 8.867 1.00 85.56 101 GLU A C 1
ATOM 833 O O . GLU A 1 101 ? -10.423 -7.557 9.992 1.00 85.56 101 GLU A O 1
ATOM 838 N N . PRO A 1 102 ? -8.644 -7.118 8.702 1.00 87.44 102 PRO A N 1
ATOM 839 C CA . PRO A 1 102 ? -7.722 -7.142 9.836 1.00 87.44 102 PRO A CA 1
ATOM 840 C C . PRO A 1 102 ? -8.073 -6.138 10.937 1.00 87.44 102 PRO A C 1
ATOM 842 O O . PRO A 1 102 ? -7.931 -6.444 12.119 1.00 87.44 102 PRO A O 1
ATOM 845 N N . MET A 1 103 ? -8.526 -4.937 10.563 1.00 84.19 103 MET A N 1
ATOM 846 C CA . MET A 1 103 ? -8.945 -3.925 11.533 1.00 84.19 103 MET A CA 1
ATOM 847 C C . MET A 1 103 ? -10.259 -4.290 12.213 1.00 84.19 103 MET A C 1
ATOM 849 O O . MET A 1 103 ? -10.377 -4.057 13.411 1.00 84.19 103 MET A O 1
ATOM 853 N N . LEU A 1 104 ? -11.228 -4.842 11.478 1.00 83.31 104 LEU A N 1
ATOM 854 C CA . LEU A 1 104 ? -12.500 -5.273 12.051 1.00 83.31 104 LEU A CA 1
ATOM 855 C C . LEU A 1 104 ? -12.265 -6.334 13.130 1.00 83.31 104 LEU A C 1
ATOM 857 O O . LEU A 1 104 ? -12.680 -6.126 14.265 1.00 83.31 104 LEU A O 1
ATOM 861 N N . ASN A 1 105 ? -11.495 -7.376 12.809 1.00 84.81 105 ASN A N 1
ATOM 862 C CA . ASN A 1 105 ? -11.153 -8.437 13.759 1.00 84.81 105 ASN A CA 1
ATOM 863 C C . ASN A 1 105 ? -10.430 -7.873 14.992 1.00 84.81 105 ASN A C 1
ATOM 865 O O . ASN A 1 105 ? -10.770 -8.191 16.124 1.00 84.81 105 ASN A O 1
ATOM 869 N N . TYR A 1 106 ? -9.473 -6.959 14.795 1.00 84.12 106 TYR A N 1
ATOM 870 C CA . TYR A 1 106 ? -8.772 -6.330 15.916 1.00 84.12 106 TYR A CA 1
ATOM 871 C C . TYR A 1 106 ? -9.706 -5.523 16.829 1.00 84.12 106 TYR A C 1
ATOM 873 O O . TYR A 1 106 ? -9.549 -5.554 18.051 1.00 84.12 106 TYR A O 1
ATOM 881 N N . ILE A 1 107 ? -10.666 -4.795 16.255 1.00 78.69 107 ILE A N 1
ATOM 882 C CA . ILE A 1 107 ? -11.650 -4.021 17.017 1.00 78.69 107 ILE A CA 1
ATOM 883 C C . ILE A 1 107 ? -12.590 -4.965 17.775 1.00 78.69 107 ILE A C 1
ATOM 885 O O . ILE A 1 107 ? -12.837 -4.725 18.957 1.00 78.69 107 ILE A O 1
ATOM 889 N N . GLU A 1 108 ? -13.080 -6.027 17.131 1.00 78.94 108 GLU A N 1
ATOM 890 C CA . GLU A 1 108 ? -13.902 -7.074 17.760 1.00 78.94 108 GLU A CA 1
ATOM 891 C C . GLU A 1 108 ? -13.192 -7.700 18.963 1.00 78.94 108 GLU A C 1
ATOM 893 O O . GLU A 1 108 ? -13.766 -7.744 20.052 1.00 78.94 108 GLU A O 1
ATOM 898 N N . ASP A 1 109 ? -11.920 -8.060 18.807 1.00 81.69 109 ASP A N 1
ATOM 899 C CA . ASP A 1 109 ? -11.153 -8.741 19.851 1.00 81.69 109 ASP A CA 1
ATOM 900 C C . ASP A 1 109 ? -10.742 -7.825 21.019 1.00 81.69 109 ASP A C 1
ATOM 902 O O . ASP A 1 109 ? -10.626 -8.290 22.152 1.00 81.69 109 ASP A O 1
ATOM 906 N N . ASN A 1 110 ? -10.476 -6.536 20.767 1.00 80.06 110 ASN A N 1
ATOM 907 C CA . ASN A 1 110 ? -9.807 -5.666 21.752 1.00 80.06 110 ASN A CA 1
ATOM 908 C C . ASN A 1 110 ? -10.641 -4.476 22.221 1.00 80.06 110 ASN A C 1
ATOM 910 O O . ASN A 1 110 ? -10.391 -3.952 23.301 1.00 80.06 110 ASN A O 1
ATOM 914 N N . ALA A 1 111 ? -11.579 -3.997 21.40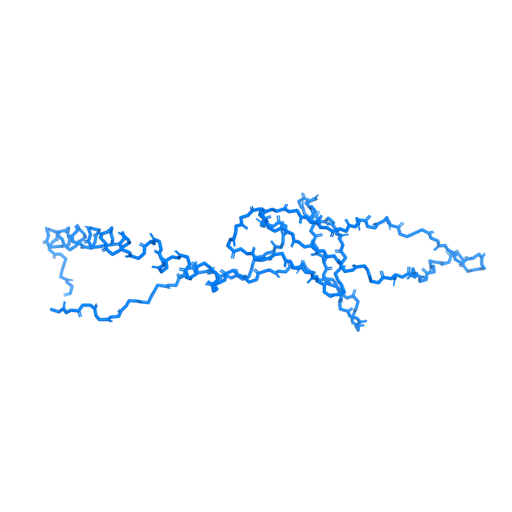7 1.00 70.38 111 ALA A N 1
ATOM 915 C CA . ALA A 1 111 ? -12.225 -2.711 21.639 1.00 70.38 111 ALA A CA 1
ATOM 916 C C . ALA A 1 111 ? -13.735 -2.819 21.843 1.00 70.38 111 ALA A C 1
ATOM 918 O O . ALA A 1 111 ? -14.296 -1.925 22.461 1.00 70.38 111 ALA A O 1
ATOM 919 N N . PHE A 1 112 ? -14.415 -3.873 21.379 1.00 69.75 112 PHE A N 1
ATOM 920 C CA . PHE A 1 112 ? -15.879 -3.953 21.502 1.00 69.75 112 PHE A CA 1
ATOM 921 C C . PHE A 1 112 ? -16.374 -3.947 22.953 1.00 69.75 112 PHE A C 1
ATOM 923 O O . PHE A 1 112 ? -17.392 -3.314 23.241 1.00 69.75 112 PHE A O 1
ATOM 930 N N . ALA A 1 113 ? -15.643 -4.594 23.866 1.00 71.00 113 ALA A N 1
ATOM 931 C CA . ALA A 1 113 ? -15.994 -4.616 25.284 1.00 71.00 113 ALA A CA 1
ATOM 932 C C . ALA A 1 113 ? -16.035 -3.196 25.885 1.00 71.00 113 ALA A C 1
ATOM 934 O O . ALA A 1 113 ? -17.022 -2.820 26.513 1.00 71.00 113 ALA A O 1
ATOM 935 N N . GLU A 1 114 ? -15.014 -2.380 25.615 1.00 70.12 114 GLU A N 1
ATOM 936 C CA . GLU A 1 114 ? -14.919 -0.998 26.111 1.00 70.12 114 GLU A CA 1
ATOM 937 C C . GLU A 1 114 ? -15.756 -0.015 25.280 1.00 70.12 114 GLU A C 1
ATOM 939 O O . GLU A 1 114 ? -16.355 0.921 25.812 1.00 70.12 114 GLU A O 1
ATOM 944 N N . ALA A 1 115 ? -15.853 -0.228 23.966 1.00 71.06 115 ALA A N 1
ATOM 945 C CA . ALA A 1 115 ? -16.600 0.634 23.057 1.00 71.06 115 ALA A CA 1
ATOM 946 C C . ALA A 1 115 ? -18.091 0.657 23.402 1.00 71.06 115 ALA A C 1
ATOM 948 O O . ALA A 1 115 ? -18.719 1.711 23.300 1.00 71.06 115 ALA A O 1
ATOM 949 N N . MET A 1 116 ? -18.650 -0.471 23.851 1.00 73.38 116 MET A N 1
ATOM 950 C CA . MET A 1 116 ? -20.035 -0.527 24.318 1.00 73.38 116 MET A CA 1
ATOM 951 C C . MET A 1 116 ? -20.258 0.283 25.595 1.00 73.38 116 MET A C 1
ATOM 953 O O . MET A 1 116 ? -21.281 0.964 25.697 1.00 73.38 116 MET A O 1
ATOM 957 N N . GLU A 1 117 ? -19.323 0.255 26.546 1.00 75.62 117 GLU A N 1
ATOM 958 C CA . GLU A 1 117 ? -19.403 1.092 27.749 1.00 75.62 117 GLU A CA 1
ATOM 959 C C . GLU A 1 117 ? -19.265 2.580 27.418 1.00 75.62 117 GLU A C 1
ATOM 961 O O . GLU A 1 117 ? -20.103 3.379 27.840 1.00 75.62 117 GLU A O 1
ATOM 966 N N . ILE A 1 118 ? -18.267 2.956 26.613 1.00 77.31 118 ILE A N 1
ATOM 967 C CA . ILE A 1 118 ? -18.039 4.347 26.193 1.00 77.31 118 ILE A CA 1
ATOM 968 C C . ILE A 1 118 ? -19.253 4.878 25.422 1.00 77.31 118 ILE A C 1
ATOM 970 O O . ILE A 1 118 ? -19.746 5.976 25.699 1.00 77.31 118 ILE A O 1
ATOM 974 N N . PHE A 1 119 ? -19.782 4.091 24.483 1.00 77.00 119 PHE A N 1
ATOM 975 C CA . PHE A 1 119 ? -20.990 4.449 23.748 1.00 77.00 119 PHE A CA 1
ATOM 976 C C . PHE A 1 119 ? -22.185 4.606 24.686 1.00 77.00 119 PHE A C 1
ATOM 978 O O . PHE A 1 119 ? -22.878 5.619 24.611 1.00 77.00 119 PHE A O 1
ATOM 985 N N . ARG A 1 120 ? -22.417 3.643 25.588 1.00 79.81 120 ARG A N 1
ATOM 986 C CA . ARG A 1 120 ? -23.520 3.709 26.557 1.00 79.81 120 ARG A CA 1
ATOM 987 C C . ARG A 1 120 ? -23.412 4.956 27.427 1.00 79.81 120 ARG A C 1
ATOM 989 O O . ARG A 1 120 ? -24.413 5.642 27.606 1.00 79.81 120 ARG A O 1
ATOM 996 N N . HIS A 1 121 ? -22.214 5.293 27.895 1.00 83.88 121 HIS A N 1
ATOM 997 C CA . HIS A 1 121 ? -21.976 6.498 28.682 1.00 83.88 121 HIS A CA 1
ATOM 998 C C . HIS A 1 121 ? -22.345 7.777 27.913 1.00 83.88 121 HIS A C 1
ATOM 1000 O O . HIS A 1 121 ? -23.071 8.635 28.429 1.00 83.88 121 HIS A O 1
ATOM 1006 N N . HIS A 1 122 ? -21.903 7.898 26.658 1.00 83.56 122 HIS A N 1
ATOM 1007 C CA . HIS A 1 122 ? -22.253 9.043 25.815 1.00 83.56 122 HIS A CA 1
ATOM 1008 C C . HIS A 1 122 ? -23.741 9.078 25.454 1.00 83.56 122 HIS A C 1
ATOM 1010 O O . HIS A 1 122 ? -24.350 10.144 25.501 1.00 83.56 122 HIS A O 1
ATOM 1016 N N . PHE A 1 123 ? -24.341 7.928 25.153 1.00 82.56 123 PHE A N 1
ATOM 1017 C CA . PHE A 1 123 ? -25.757 7.806 24.822 1.00 82.56 123 PHE A CA 1
ATOM 1018 C C . PHE A 1 123 ? -26.657 8.180 26.005 1.00 82.56 123 PHE A C 1
ATOM 1020 O O . PHE A 1 123 ? -27.606 8.945 25.843 1.00 82.56 123 PHE A O 1
ATOM 1027 N N . GLU A 1 124 ? -26.341 7.709 27.214 1.00 88.19 124 GLU A N 1
ATOM 1028 C CA . GLU A 1 124 ? -27.059 8.098 28.432 1.00 88.19 124 GLU A CA 1
ATOM 1029 C C . GLU A 1 124 ? -26.907 9.591 28.730 1.00 88.19 124 GLU A C 1
ATOM 1031 O O . GLU A 1 124 ? -27.878 10.247 29.116 1.00 88.19 124 GLU A O 1
ATOM 1036 N N . THR A 1 125 ? -25.710 10.144 28.525 1.00 88.38 125 THR A N 1
ATOM 1037 C CA . THR A 1 125 ? -25.453 11.579 28.707 1.00 88.38 125 THR A CA 1
ATOM 1038 C C . THR A 1 125 ? -26.257 12.418 27.714 1.00 88.38 125 THR A C 1
ATOM 1040 O O . THR A 1 125 ? -26.893 13.394 28.120 1.00 88.38 125 THR A O 1
ATOM 1043 N N . ASP A 1 126 ? -26.297 12.019 26.441 1.00 86.31 126 ASP A N 1
ATOM 1044 C CA . ASP A 1 126 ? -27.087 12.690 25.403 1.00 86.31 126 ASP A CA 1
ATOM 1045 C C . ASP A 1 126 ? -28.592 12.595 25.694 1.00 86.31 126 ASP A C 1
ATOM 1047 O O . ASP A 1 126 ? -29.281 13.615 25.697 1.00 86.31 126 ASP A O 1
ATOM 1051 N N . LEU A 1 127 ? -29.105 11.409 26.046 1.00 86.00 127 LEU A N 1
ATOM 1052 C CA . LEU A 1 127 ? -30.511 11.229 26.430 1.00 86.00 127 LEU A CA 1
ATOM 1053 C C . LEU A 1 127 ? -30.897 12.111 27.619 1.00 86.00 127 LEU A C 1
ATOM 1055 O O . LEU A 1 127 ? -31.908 12.814 27.563 1.00 86.00 127 LEU A O 1
ATOM 1059 N N . ARG A 1 128 ? -30.086 12.122 28.683 1.00 86.00 128 ARG A N 1
ATOM 1060 C CA . ARG A 1 128 ? -30.310 13.003 29.841 1.00 86.00 128 ARG A CA 1
ATOM 1061 C C . ARG A 1 128 ? -30.293 14.474 29.427 1.00 86.00 128 ARG A C 1
ATOM 1063 O O . ARG A 1 128 ? -31.130 15.244 29.899 1.00 86.00 128 ARG A O 1
ATOM 1070 N N . GLY A 1 129 ? -29.380 14.855 28.533 1.00 87.25 129 GLY A N 1
ATOM 1071 C CA . GLY A 1 129 ? -29.300 16.196 27.956 1.00 87.25 129 GLY A CA 1
ATOM 1072 C C . GLY A 1 129 ? -30.572 16.592 27.204 1.00 87.25 129 GLY A C 1
ATOM 1073 O O . GLY A 1 129 ? -31.141 17.646 27.485 1.00 87.25 129 GLY A O 1
ATOM 1074 N N . ARG A 1 130 ? -31.068 15.729 26.312 1.00 84.81 130 ARG A N 1
ATOM 1075 C CA . ARG A 1 130 ? -32.295 15.966 25.529 1.00 84.81 130 ARG A CA 1
ATOM 1076 C C . ARG A 1 130 ? -33.542 16.045 26.401 1.00 84.81 130 ARG A C 1
ATOM 1078 O O . ARG A 1 130 ? -34.342 16.961 26.221 1.00 84.81 130 ARG A O 1
ATOM 1085 N N . VAL A 1 131 ? -33.670 15.156 27.390 1.00 85.12 131 VAL A N 1
ATOM 1086 C CA . VAL A 1 131 ? -34.766 15.195 28.375 1.00 85.12 131 VAL A CA 1
ATOM 1087 C C . VAL A 1 131 ? -34.731 16.504 29.165 1.00 85.12 131 VAL A C 1
ATOM 1089 O O . VAL A 1 131 ? -35.755 17.176 29.292 1.00 85.12 131 VAL A O 1
ATOM 1092 N N . LYS A 1 132 ? -33.551 16.921 29.642 1.00 85.75 132 LYS A N 1
ATOM 1093 C CA . LYS A 1 132 ? -33.374 18.199 30.349 1.00 85.75 132 LYS A CA 1
ATOM 1094 C C . LYS A 1 132 ? -33.706 19.400 29.459 1.00 85.75 132 LYS A C 1
ATOM 1096 O O . LYS A 1 132 ? -34.305 20.361 29.934 1.00 85.75 132 LYS A O 1
ATOM 1101 N N . ALA A 1 133 ? -33.352 19.331 28.179 1.00 84.81 133 ALA A N 1
ATOM 1102 C CA . ALA A 1 133 ? -33.668 20.348 27.182 1.00 84.81 133 ALA A CA 1
ATOM 1103 C C . ALA A 1 133 ? -35.126 20.290 26.683 1.00 84.81 133 ALA A C 1
ATOM 1105 O O . ALA A 1 133 ? -35.516 21.134 25.881 1.00 84.81 133 ALA A O 1
ATOM 1106 N N . ARG A 1 134 ? -35.935 19.322 27.151 1.00 82.88 134 ARG A N 1
ATOM 1107 C CA . ARG A 1 134 ? -37.310 19.055 26.688 1.00 82.88 134 ARG A CA 1
ATOM 1108 C C . ARG A 1 134 ? -37.418 18.899 25.166 1.00 82.88 134 ARG A C 1
ATOM 1110 O O . ARG A 1 134 ? -38.440 19.235 24.574 1.00 82.88 134 ARG A O 1
ATOM 1117 N N . ILE A 1 135 ? -36.369 18.380 24.535 1.00 71.81 135 ILE A N 1
ATOM 1118 C CA . ILE A 1 135 ? -36.378 18.039 23.114 1.00 71.81 135 ILE A CA 1
ATOM 1119 C C . ILE A 1 135 ? -37.094 16.691 23.008 1.00 71.81 135 ILE A C 1
ATOM 1121 O O . ILE A 1 135 ? -36.562 15.677 23.461 1.00 71.81 135 ILE A O 1
ATOM 1125 N N . SER A 1 136 ? -38.316 16.677 22.474 1.00 61.28 136 SER A N 1
ATOM 1126 C CA . SER A 1 136 ? -39.034 15.428 22.207 1.00 61.28 136 SER A CA 1
ATOM 1127 C C . SER A 1 136 ? -38.348 14.674 21.069 1.00 61.28 136 SER A C 1
ATOM 1129 O O . SER A 1 136 ? -38.058 15.268 20.028 1.00 61.28 136 SER A O 1
ATOM 1131 N N . VAL A 1 137 ? -38.101 13.383 21.285 1.00 52.88 137 VAL A N 1
ATOM 1132 C CA . VAL A 1 137 ? -37.657 12.418 20.269 1.00 52.88 137 VAL A CA 1
ATOM 1133 C C . VAL A 1 137 ? -38.877 11.694 19.728 1.00 52.88 137 VAL A C 1
ATOM 1135 O O . VAL A 1 137 ? -39.739 11.346 20.567 1.00 52.88 137 VAL A O 1
#

Secondary structure (DSSP, 8-state):
------------PPEETTTSSEEEES-BPPPP--B-TTT-PBPPP-------EEEESSTTS--EE-TTEEEEE-TTT--EEEEEEPTTT--EEE-EE--HHHHHHHHHHHTHHHHHHHHHHHHHHHHHHHHHTT---

pLDDT: mean 83.28, std 11.65, range [45.06, 96.31]

Sequence (137 aa):
SQLDNFRLWFGLNAIKVKDLKGRINGRVRPHHTRRDKSTGRYIKARRQAENAGFTPKGSLLSPRTFENGEVARSRRENRRTVVIRDPDTRRTREAEVDIYEPMLNYIEDNAFAEAMEIFRHHFETDLRGRVKARISV